Protein AF-A0A9D2QF07-F1 (afdb_monomer)

Foldseek 3Di:
DPPPPVCVLVVLLVCLVVQCVPAPDCPGPSPVVSVVSNVVSVVVVVVVVV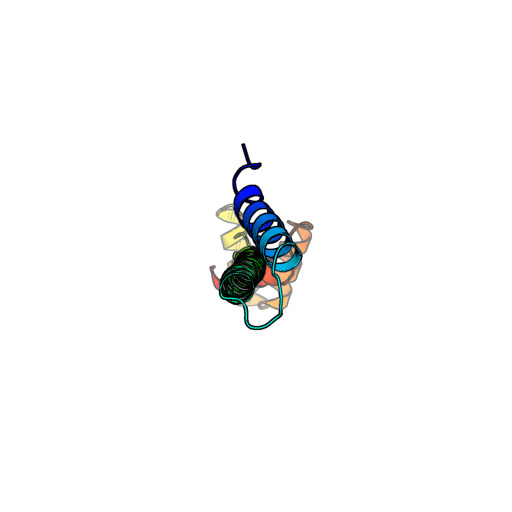VVVDDLPAPPDDPVLVVVLVVCCVPVRLVRSLVVVCVVPVVHDSVNSSVNSVVD

Radius of gyration: 23.94 Å; Cα contacts (8 Å, |Δi|>4): 80; chains: 1; bounding box: 48×24×63 Å

Mean predicted aligned error: 14.62 Å

Secondary structure (DSSP, 8-state):
--SHHHHHHHHHHHHHHHHHHT-SSTTSHHHHHHHHHHHHHHHHHHHHHHHTT---PPP---HHHHHHHHHHHHHT-HHHHHHHHHHH-TT--HHHHHHHHHT-

Organism: NCBI:txid2838528

Structure (mmCIF, N/CA/C/O backbone):
data_AF-A0A9D2QF07-F1
#
_entry.id   AF-A0A9D2QF07-F1
#
loop_
_atom_site.group_PDB
_atom_site.id
_atom_site.type_symbol
_atom_site.label_atom_id
_atom_site.label_alt_id
_atom_site.label_comp_id
_atom_site.label_asym_id
_atom_site.labe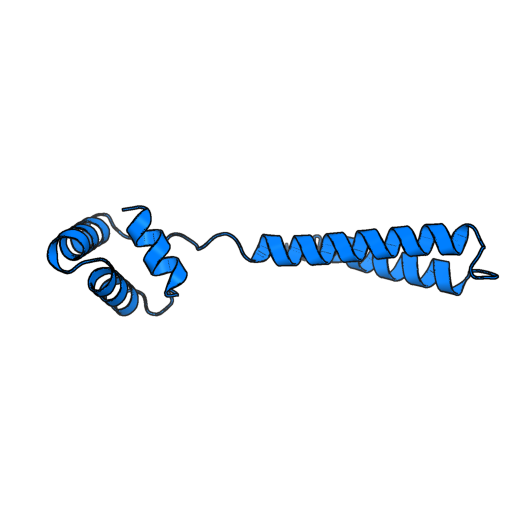l_entity_id
_atom_site.label_seq_id
_atom_site.pdbx_PDB_ins_code
_atom_site.Cartn_x
_atom_site.Cartn_y
_atom_site.Cartn_z
_atom_site.occupancy
_atom_site.B_iso_or_equiv
_atom_site.auth_seq_id
_atom_site.auth_comp_id
_atom_site.auth_asym_id
_atom_site.auth_atom_id
_atom_site.pdbx_PDB_model_num
ATOM 1 N N . MET A 1 1 ? -6.484 15.171 -9.804 1.00 40.34 1 MET A N 1
ATOM 2 C CA . MET A 1 1 ? -5.296 15.494 -10.635 1.00 40.34 1 MET A CA 1
ATOM 3 C C . MET A 1 1 ? -4.152 14.507 -10.349 1.00 40.34 1 MET A C 1
ATOM 5 O O . MET A 1 1 ? -3.132 14.884 -9.793 1.00 40.34 1 MET A O 1
ATOM 9 N N . THR A 1 2 ? -4.307 13.226 -10.701 1.00 42.22 2 THR A N 1
ATOM 10 C CA . THR A 1 2 ? -3.425 12.119 -10.248 1.00 42.22 2 THR A CA 1
ATOM 11 C C . THR A 1 2 ? -2.718 11.369 -11.386 1.00 42.22 2 THR A C 1
ATOM 13 O O . THR A 1 2 ? -2.138 10.313 -11.165 1.00 42.22 2 THR A O 1
ATOM 16 N N . ALA A 1 3 ? -2.704 11.916 -12.606 1.00 46.59 3 ALA A N 1
ATOM 17 C CA . ALA A 1 3 ? -2.072 11.267 -13.762 1.00 46.59 3 ALA A CA 1
ATOM 18 C C . ALA A 1 3 ? -0.546 11.497 -13.866 1.00 46.59 3 ALA A C 1
ATOM 20 O O . ALA A 1 3 ? 0.127 10.838 -14.651 1.00 46.59 3 ALA A O 1
ATOM 21 N N . LYS A 1 4 ? 0.028 12.419 -13.080 1.00 47.56 4 LYS A N 1
ATOM 22 C CA . LYS A 1 4 ? 1.434 12.844 -13.237 1.00 47.56 4 LYS A CA 1
ATOM 23 C C . LYS A 1 4 ? 2.467 11.953 -12.531 1.00 47.56 4 LYS A C 1
ATOM 25 O O . LYS A 1 4 ? 3.615 11.936 -12.954 1.00 47.56 4 LYS A O 1
ATOM 30 N N . LEU A 1 5 ? 2.075 11.184 -11.510 1.00 50.28 5 LEU A N 1
ATOM 31 C CA . LEU A 1 5 ? 3.013 10.373 -10.710 1.00 50.28 5 LEU A CA 1
ATOM 32 C C . LEU A 1 5 ? 3.335 8.994 -11.310 1.00 50.28 5 LEU A C 1
ATOM 34 O O . LEU A 1 5 ? 4.392 8.448 -11.016 1.00 50.28 5 LEU A O 1
ATOM 38 N N . PHE A 1 6 ? 2.483 8.454 -12.187 1.00 51.06 6 PHE A N 1
ATOM 39 C CA . PHE A 1 6 ? 2.756 7.187 -12.887 1.00 51.06 6 PHE A CA 1
ATOM 40 C C . PHE A 1 6 ? 3.433 7.367 -14.253 1.00 51.06 6 PHE A C 1
ATOM 42 O O . PHE A 1 6 ? 3.998 6.413 -14.778 1.00 51.06 6 PHE A O 1
ATOM 49 N N . GLY A 1 7 ? 3.418 8.576 -14.825 1.00 56.50 7 GLY A N 1
ATOM 50 C CA . GLY A 1 7 ? 3.980 8.826 -16.157 1.00 56.50 7 GLY A CA 1
ATOM 51 C C . GLY A 1 7 ? 5.508 8.764 -16.206 1.00 56.50 7 GLY A C 1
ATOM 52 O O . GLY A 1 7 ? 6.067 8.247 -17.165 1.00 56.50 7 GLY A O 1
ATOM 53 N N . ALA A 1 8 ? 6.189 9.240 -15.160 1.00 62.56 8 ALA A N 1
ATOM 54 C CA . ALA A 1 8 ? 7.651 9.300 -15.117 1.00 62.56 8 ALA A CA 1
ATOM 55 C C . ALA A 1 8 ? 8.350 7.919 -15.158 1.00 62.56 8 ALA A C 1
ATOM 57 O O . ALA A 1 8 ? 9.228 7.743 -16.004 1.00 62.56 8 ALA A O 1
ATOM 58 N N . PRO A 1 9 ? 7.977 6.918 -14.330 1.00 62.47 9 PRO A N 1
ATOM 59 C CA . PRO A 1 9 ? 8.620 5.602 -14.381 1.00 62.47 9 PRO A CA 1
ATOM 60 C C . PRO A 1 9 ? 8.270 4.821 -15.655 1.00 62.47 9 PRO A C 1
ATOM 62 O O . PRO A 1 9 ? 9.122 4.119 -16.192 1.00 62.47 9 PRO A O 1
ATOM 65 N N . VAL A 1 10 ? 7.050 4.978 -16.182 1.00 65.69 10 VAL A N 1
ATOM 66 C CA . VAL A 1 10 ? 6.633 4.336 -17.441 1.00 65.69 10 VAL A CA 1
ATOM 67 C C . VAL A 1 10 ? 7.382 4.936 -18.632 1.00 65.69 10 VAL A C 1
ATOM 69 O O . VAL A 1 10 ? 7.866 4.194 -19.482 1.00 65.69 10 VAL A O 1
ATOM 72 N N . ALA A 1 11 ? 7.549 6.261 -18.674 1.00 65.56 11 ALA A N 1
ATOM 73 C CA . ALA A 1 11 ? 8.337 6.924 -19.709 1.00 65.56 11 ALA A CA 1
ATOM 74 C C . ALA A 1 11 ? 9.812 6.488 -19.673 1.00 65.56 11 ALA A C 1
ATOM 76 O O . ALA A 1 11 ? 10.376 6.174 -20.718 1.00 65.56 11 ALA A O 1
ATOM 77 N N . LEU A 1 12 ? 10.417 6.396 -18.481 1.00 64.50 12 LEU A N 1
ATOM 78 C CA . LEU A 1 12 ? 11.786 5.890 -18.306 1.00 64.50 12 LEU A CA 1
ATOM 79 C C . LEU A 1 12 ? 11.940 4.442 -18.787 1.00 64.50 12 LEU A C 1
ATOM 81 O O . LEU A 1 12 ? 12.932 4.118 -19.436 1.00 64.50 12 LEU A O 1
ATOM 85 N N . LEU A 1 13 ? 10.948 3.588 -18.527 1.00 69.31 13 LEU A N 1
ATOM 86 C CA . LEU A 1 13 ? 10.950 2.195 -18.975 1.00 69.31 13 LEU A CA 1
ATOM 87 C C . LEU A 1 13 ? 10.879 2.096 -20.507 1.00 69.31 13 LEU A C 1
ATOM 89 O O . LEU A 1 13 ? 11.679 1.387 -21.113 1.00 69.31 13 LEU A O 1
ATOM 93 N N . VAL A 1 14 ? 9.986 2.860 -21.145 1.00 73.12 14 VAL A N 1
ATOM 94 C CA . VAL A 1 14 ? 9.854 2.898 -22.613 1.00 73.12 14 VAL A CA 1
ATOM 95 C C . VAL A 1 14 ? 11.134 3.422 -23.274 1.00 73.12 14 VAL A C 1
ATOM 97 O O . VAL A 1 14 ? 11.611 2.833 -24.243 1.00 73.12 14 VAL A O 1
ATOM 100 N N . ILE A 1 15 ? 11.732 4.485 -22.726 1.00 70.81 15 ILE A N 1
ATOM 101 C CA . ILE A 1 15 ? 12.992 5.057 -23.225 1.00 70.81 15 ILE A CA 1
ATOM 102 C C . ILE A 1 15 ? 14.156 4.066 -23.048 1.00 70.81 15 ILE A C 1
ATOM 104 O O . ILE A 1 15 ? 14.952 3.892 -23.971 1.00 70.81 15 ILE A O 1
ATOM 108 N N . GLY A 1 16 ? 14.237 3.375 -21.905 1.00 62.47 16 GLY A N 1
ATOM 109 C CA . GL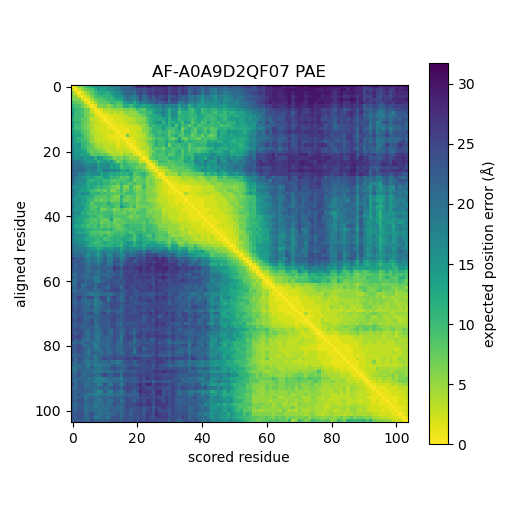Y A 1 16 ? 15.245 2.342 -21.646 1.00 62.47 16 GLY A CA 1
ATOM 110 C C . GLY A 1 16 ? 15.150 1.165 -22.621 1.00 62.47 16 GLY A C 1
ATOM 111 O O . GLY A 1 16 ? 16.162 0.749 -23.185 1.00 62.47 16 GLY A O 1
ATOM 112 N N . CYS A 1 17 ? 13.934 0.681 -22.898 1.00 68.94 17 CYS A N 1
ATOM 113 C CA . CYS A 1 17 ? 13.694 -0.366 -23.895 1.00 68.94 17 CYS A CA 1
ATOM 114 C C . CYS A 1 17 ? 14.075 0.073 -25.318 1.00 68.94 17 CYS A C 1
ATOM 116 O O . CYS A 1 17 ? 14.713 -0.693 -26.040 1.00 68.94 17 CYS A O 1
ATOM 118 N N . LEU A 1 18 ? 13.737 1.305 -25.715 1.00 67.88 18 LEU A N 1
ATOM 119 C CA . LEU A 1 18 ? 14.089 1.849 -27.033 1.00 67.88 18 LEU A CA 1
ATOM 120 C C . LEU A 1 18 ? 15.607 1.985 -27.225 1.00 67.88 18 LEU A C 1
ATOM 122 O O . LEU A 1 18 ? 16.121 1.667 -28.296 1.00 67.88 18 LEU A O 1
ATOM 126 N N . LEU A 1 19 ? 16.334 2.406 -26.185 1.00 62.34 19 LEU A N 1
ATOM 127 C CA . LEU A 1 19 ? 17.797 2.516 -26.217 1.00 62.34 19 LEU A CA 1
ATOM 128 C C . LEU A 1 19 ? 18.494 1.157 -26.347 1.00 62.34 19 LEU A C 1
ATOM 130 O O . LEU A 1 19 ? 19.495 1.059 -27.055 1.00 62.34 19 LEU A O 1
ATOM 134 N N . ILE A 1 20 ? 17.960 0.114 -25.703 1.00 61.28 20 ILE A N 1
ATOM 135 C CA . ILE A 1 20 ? 18.474 -1.259 -25.828 1.00 61.28 20 ILE A CA 1
ATOM 136 C C . ILE A 1 20 ? 18.182 -1.819 -27.227 1.00 61.28 20 ILE A C 1
ATOM 138 O O . ILE A 1 20 ? 19.053 -2.441 -27.833 1.00 61.28 20 ILE A O 1
ATOM 142 N N . ALA A 1 21 ? 16.990 -1.559 -27.774 1.00 68.00 21 ALA A N 1
ATOM 143 C CA . ALA A 1 21 ? 16.597 -2.034 -29.101 1.00 68.00 21 ALA A CA 1
ATOM 144 C C . ALA A 1 21 ? 17.414 -1.399 -30.243 1.00 68.00 21 ALA A C 1
ATOM 146 O O . ALA A 1 21 ? 17.653 -2.051 -31.253 1.00 68.00 21 ALA A O 1
ATOM 147 N N . MET A 1 22 ? 17.871 -0.150 -30.080 1.00 68.19 22 MET A N 1
ATOM 148 C CA . MET A 1 22 ? 18.766 0.534 -31.030 1.00 68.19 22 MET A CA 1
ATOM 149 C C . MET A 1 22 ? 20.263 0.300 -30.762 1.00 68.19 22 MET A C 1
ATOM 151 O O . MET A 1 22 ? 21.110 1.033 -31.282 1.00 68.19 22 MET A O 1
ATOM 155 N N . SER A 1 23 ? 20.612 -0.655 -29.901 1.00 62.31 23 SER A N 1
ATOM 156 C CA . SER A 1 23 ? 22.006 -0.920 -29.562 1.00 62.31 23 SER A CA 1
ATOM 157 C C . SER A 1 23 ? 22.623 -1.893 -30.576 1.00 62.31 23 SER A C 1
ATOM 159 O O . SER A 1 23 ? 22.085 -2.974 -30.802 1.00 62.31 23 SER A O 1
ATOM 161 N N . ASP A 1 24 ? 23.768 -1.530 -31.164 1.00 61.44 24 ASP A N 1
ATOM 162 C CA . ASP A 1 24 ? 24.492 -2.364 -32.146 1.00 61.44 24 ASP A CA 1
ATOM 163 C C . ASP A 1 24 ? 25.149 -3.616 -31.519 1.00 61.44 24 ASP A C 1
ATOM 165 O O . ASP A 1 24 ? 25.801 -4.405 -32.200 1.00 61.44 24 ASP A O 1
ATOM 169 N N . GLY A 1 25 ? 24.994 -3.811 -30.204 1.00 63.56 25 GLY A N 1
ATOM 170 C CA . GLY A 1 25 ? 25.494 -4.969 -29.473 1.00 63.56 25 GLY A CA 1
ATOM 171 C C . GLY A 1 25 ? 25.455 -4.782 -27.949 1.00 63.56 25 GLY A C 1
ATOM 172 O O . GLY A 1 25 ? 25.403 -3.647 -27.457 1.00 63.56 25 GLY A O 1
ATOM 173 N N . PRO A 1 26 ? 25.529 -5.883 -27.177 1.00 60.84 26 PRO A N 1
ATOM 174 C CA . PRO A 1 26 ? 25.377 -5.880 -25.718 1.00 60.84 26 PRO A CA 1
ATOM 175 C C . PRO A 1 26 ? 26.485 -5.128 -24.960 1.00 60.84 26 PRO A C 1
ATOM 177 O O . PRO A 1 26 ? 26.283 -4.750 -23.810 1.00 60.84 26 PRO A O 1
ATOM 180 N N . SER A 1 27 ? 27.635 -4.871 -25.591 1.00 63.31 27 SER A N 1
ATOM 181 C CA . SER A 1 27 ? 28.746 -4.084 -25.030 1.00 63.31 27 SER A CA 1
ATOM 182 C C . SER A 1 27 ? 28.739 -2.609 -25.447 1.00 63.31 27 SER A C 1
ATOM 184 O O . SER A 1 27 ? 29.644 -1.857 -25.084 1.00 63.31 27 SER A O 1
ATOM 186 N N . SER A 1 28 ? 27.739 -2.169 -26.216 1.00 70.25 28 SER A N 1
ATOM 187 C CA . SER A 1 28 ? 27.643 -0.773 -26.634 1.00 70.25 28 SER A CA 1
ATOM 188 C C . SER A 1 28 ? 27.255 0.124 -25.453 1.00 70.25 28 SER A C 1
ATOM 190 O O . SER A 1 28 ? 26.420 -0.230 -24.618 1.00 70.25 28 SER A O 1
ATOM 192 N N . TRP A 1 29 ? 27.829 1.329 -25.391 1.00 67.62 29 TRP A N 1
ATOM 193 C CA . TRP A 1 29 ? 27.569 2.274 -24.294 1.00 67.62 29 TRP A CA 1
ATOM 194 C C . TRP A 1 29 ? 26.069 2.605 -24.143 1.00 67.62 29 TRP A C 1
ATOM 196 O O . TRP A 1 29 ? 25.577 2.821 -23.038 1.00 67.62 29 TRP A O 1
ATOM 206 N N . ARG A 1 30 ? 25.321 2.554 -25.256 1.00 72.12 30 ARG A N 1
ATOM 207 C CA . ARG A 1 30 ? 23.863 2.727 -25.316 1.00 72.12 30 ARG A CA 1
ATOM 208 C C . ARG A 1 30 ? 23.105 1.647 -24.545 1.00 72.12 30 ARG A C 1
ATOM 210 O O . ARG A 1 30 ? 22.167 1.979 -23.823 1.00 72.12 30 ARG A O 1
ATOM 217 N N . ALA A 1 31 ? 23.520 0.384 -24.661 1.00 67.44 31 ALA A N 1
ATOM 218 C CA . ALA A 1 31 ? 22.906 -0.727 -23.938 1.00 67.44 31 ALA A CA 1
ATOM 219 C C . ALA A 1 31 ? 23.118 -0.593 -22.422 1.00 67.44 31 ALA A C 1
ATOM 221 O O . ALA A 1 31 ? 22.186 -0.804 -21.648 1.00 67.44 31 ALA A O 1
ATOM 222 N N . VAL A 1 32 ? 24.312 -0.157 -22.002 1.00 73.88 32 VAL A N 1
ATOM 223 C CA . VAL A 1 32 ? 24.633 0.083 -20.584 1.00 73.88 32 VAL A CA 1
ATOM 224 C C . VAL A 1 32 ? 23.755 1.196 -20.008 1.00 73.88 32 VAL A C 1
ATOM 226 O O . VAL A 1 32 ? 23.131 1.010 -18.965 1.00 73.88 32 VAL A O 1
ATOM 229 N N . VAL A 1 33 ? 23.640 2.331 -20.707 1.00 75.62 33 VAL A N 1
ATOM 230 C CA . VAL A 1 33 ? 22.780 3.448 -20.277 1.00 75.62 33 VAL A CA 1
ATOM 231 C C . VAL A 1 33 ? 21.307 3.029 -20.230 1.00 75.62 33 VAL A C 1
ATOM 233 O O . VAL A 1 33 ? 20.614 3.337 -19.259 1.00 75.62 33 VAL A O 1
ATOM 236 N N . GLY A 1 34 ? 20.832 2.280 -21.231 1.00 73.69 34 GLY A N 1
ATOM 237 C CA . GLY A 1 34 ? 19.469 1.745 -21.259 1.00 73.69 34 GLY A CA 1
ATOM 238 C C . GLY A 1 34 ? 19.175 0.809 -20.084 1.00 73.69 34 GLY A C 1
ATOM 239 O O . GLY A 1 34 ? 18.133 0.940 -19.440 1.00 73.69 34 GLY A O 1
ATOM 240 N N . PHE A 1 35 ? 20.116 -0.077 -19.744 1.00 75.31 35 PHE A N 1
ATOM 241 C CA . PHE A 1 35 ? 19.980 -1.004 -18.621 1.00 75.31 35 PHE A CA 1
ATOM 242 C C . PHE A 1 35 ? 19.939 -0.285 -17.267 1.00 75.31 35 PHE A C 1
ATOM 244 O O . PHE A 1 35 ? 19.091 -0.596 -16.433 1.00 75.31 35 PHE A O 1
ATOM 251 N N . VAL A 1 36 ? 20.793 0.724 -17.057 1.00 79.25 36 VAL A N 1
ATOM 252 C CA . VAL A 1 36 ? 20.772 1.552 -15.835 1.00 79.25 36 VAL A CA 1
ATOM 253 C C . VAL A 1 36 ? 19.432 2.281 -15.692 1.00 79.25 36 VAL A C 1
ATOM 255 O O . VAL A 1 36 ? 18.859 2.321 -14.603 1.00 79.25 36 VAL A O 1
ATOM 258 N N . CYS A 1 37 ? 18.892 2.803 -16.795 1.00 75.25 37 CYS A N 1
ATOM 259 C CA . CYS A 1 37 ? 17.581 3.453 -16.818 1.00 75.25 37 CYS A CA 1
ATOM 260 C C . CYS A 1 37 ? 16.454 2.488 -16.409 1.00 75.25 37 CYS A C 1
ATOM 262 O O . CYS A 1 37 ? 15.606 2.823 -15.581 1.00 75.25 37 CYS A O 1
ATOM 264 N N . LEU A 1 38 ? 16.487 1.261 -16.938 1.00 75.62 38 LEU A N 1
ATOM 265 C CA . LEU A 1 38 ? 15.543 0.191 -16.607 1.00 75.62 38 LEU A CA 1
ATOM 266 C C . LEU A 1 38 ? 15.639 -0.238 -15.139 1.00 75.62 38 LEU A C 1
ATOM 268 O O . LEU A 1 38 ? 14.614 -0.385 -14.473 1.00 75.62 38 LEU A O 1
ATOM 272 N N . ALA A 1 39 ? 16.858 -0.387 -14.616 1.00 79.31 39 ALA A N 1
ATOM 273 C CA . ALA A 1 39 ? 17.091 -0.734 -13.219 1.00 79.31 39 ALA A CA 1
ATOM 274 C C . ALA A 1 39 ? 16.527 0.336 -12.271 1.00 79.31 39 ALA A C 1
ATOM 276 O O . ALA A 1 39 ? 15.838 -0.001 -11.310 1.00 79.31 39 ALA A O 1
ATOM 277 N N . LEU A 1 40 ? 16.743 1.623 -12.570 1.00 77.56 40 LEU A N 1
ATOM 278 C CA . LEU A 1 40 ? 16.189 2.731 -11.785 1.00 77.56 40 LEU A CA 1
ATOM 279 C C . LEU A 1 40 ? 14.658 2.797 -11.865 1.00 77.56 40 LEU A C 1
ATOM 281 O O . LEU A 1 40 ? 14.007 3.044 -10.850 1.00 77.56 40 LEU A O 1
ATOM 285 N N . ALA A 1 41 ? 14.073 2.536 -13.038 1.00 75.88 41 ALA A N 1
ATOM 286 C CA . ALA A 1 41 ? 12.621 2.485 -13.204 1.00 75.88 41 ALA A CA 1
ATOM 287 C C . ALA A 1 41 ? 11.992 1.348 -12.379 1.00 75.88 41 ALA A C 1
ATOM 289 O O . ALA A 1 41 ? 10.986 1.561 -11.698 1.00 75.88 41 ALA A O 1
ATOM 290 N N . LEU A 1 42 ? 12.612 0.163 -12.383 1.00 77.06 42 LEU A N 1
ATOM 291 C CA . LEU A 1 42 ? 12.184 -0.974 -11.567 1.00 77.06 42 LEU A CA 1
ATOM 292 C C . LEU A 1 42 ? 12.337 -0.690 -10.071 1.00 77.06 42 LEU A C 1
ATOM 294 O O . LEU A 1 42 ? 11.404 -0.943 -9.310 1.00 77.06 42 LEU A O 1
ATOM 298 N N . LEU A 1 43 ? 13.463 -0.109 -9.648 1.00 78.62 43 LEU A N 1
ATOM 299 C CA . LEU A 1 43 ? 13.681 0.273 -8.252 1.00 78.62 43 LEU A CA 1
ATOM 300 C C . LEU A 1 43 ? 12.619 1.280 -7.785 1.00 78.62 43 LEU A C 1
ATOM 302 O O . LEU A 1 43 ? 12.031 1.119 -6.718 1.00 78.62 43 LEU A O 1
ATOM 306 N N . GLY A 1 44 ? 12.322 2.284 -8.616 1.00 73.62 44 GLY A N 1
ATOM 307 C CA . GLY A 1 44 ? 11.274 3.269 -8.358 1.00 73.62 44 GLY A CA 1
ATOM 308 C C . GLY A 1 44 ? 9.883 2.643 -8.266 1.00 73.62 44 GLY A C 1
ATOM 309 O O . GLY A 1 44 ? 9.113 3.003 -7.378 1.00 73.62 44 GLY A O 1
ATOM 310 N N . ALA A 1 45 ? 9.568 1.669 -9.126 1.00 71.56 45 ALA A N 1
ATOM 311 C CA . ALA A 1 45 ? 8.307 0.936 -9.063 1.00 71.56 45 ALA A CA 1
ATOM 312 C C . ALA A 1 45 ? 8.191 0.120 -7.766 1.00 71.56 45 ALA A C 1
ATOM 314 O O . ALA A 1 45 ? 7.180 0.221 -7.073 1.00 71.56 45 ALA A O 1
ATOM 315 N N . VAL A 1 46 ? 9.234 -0.626 -7.390 1.00 74.44 46 VAL A N 1
ATOM 316 C CA . VAL A 1 46 ? 9.261 -1.408 -6.143 1.00 74.44 46 VAL A CA 1
ATOM 317 C C . VAL A 1 46 ? 9.101 -0.499 -4.924 1.00 74.44 46 VAL A C 1
ATOM 319 O O . VAL A 1 46 ? 8.269 -0.778 -4.062 1.00 74.44 46 VAL A O 1
ATOM 322 N N . LEU A 1 47 ? 9.825 0.622 -4.870 1.00 72.38 47 LEU A N 1
ATOM 323 C CA . LEU A 1 47 ? 9.713 1.593 -3.779 1.00 72.38 47 LEU A CA 1
ATOM 324 C C . LEU A 1 47 ? 8.339 2.274 -3.738 1.00 72.38 47 LEU A C 1
ATOM 326 O O . LEU A 1 47 ? 7.806 2.498 -2.656 1.00 72.38 47 LEU A O 1
ATOM 330 N N . ALA A 1 48 ? 7.729 2.572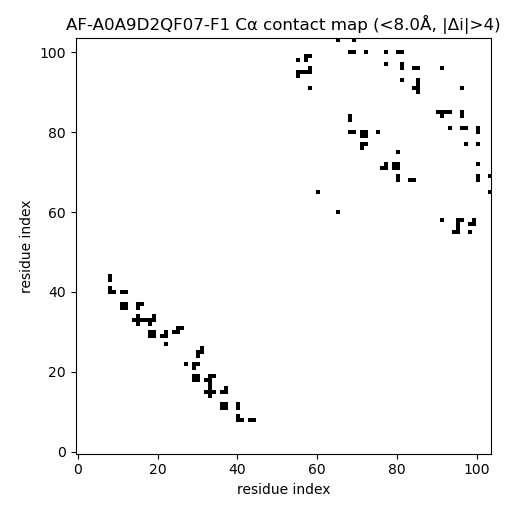 -4.888 1.00 65.50 48 ALA A N 1
ATOM 331 C CA . ALA A 1 48 ? 6.380 3.133 -4.948 1.00 65.50 48 ALA A CA 1
ATOM 332 C C . ALA A 1 48 ? 5.315 2.137 -4.459 1.00 65.50 48 ALA A C 1
ATOM 334 O O . ALA A 1 48 ? 4.373 2.529 -3.768 1.00 65.50 48 ALA A O 1
ATOM 335 N N . PHE A 1 49 ? 5.472 0.849 -4.777 1.00 63.16 49 PHE A N 1
ATOM 336 C CA . PHE A 1 49 ? 4.609 -0.213 -4.257 1.00 63.16 49 PHE A CA 1
ATOM 337 C C . PHE A 1 49 ? 4.824 -0.461 -2.761 1.00 63.16 49 PHE A C 1
ATOM 339 O O . PHE A 1 49 ? 3.846 -0.654 -2.041 1.00 63.16 49 PHE A O 1
ATOM 346 N N . ALA A 1 50 ? 6.068 -0.403 -2.279 1.00 62.06 50 ALA A N 1
ATOM 347 C CA . ALA A 1 50 ? 6.378 -0.509 -0.856 1.00 62.06 50 ALA A CA 1
ATOM 348 C C . ALA A 1 50 ? 5.805 0.681 -0.071 1.00 62.06 50 ALA A C 1
ATOM 350 O O . ALA A 1 50 ? 5.116 0.489 0.923 1.00 62.06 50 ALA A O 1
ATOM 351 N N . LYS A 1 51 ? 5.980 1.911 -0.569 1.00 59.09 51 LYS A N 1
ATOM 352 C CA . LYS A 1 51 ? 5.479 3.127 0.085 1.00 59.09 51 LYS A CA 1
ATO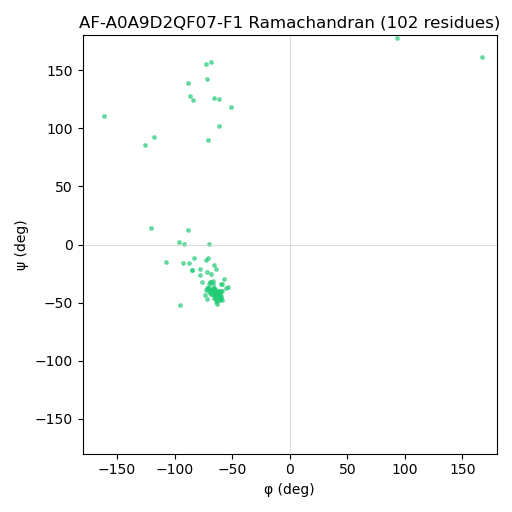M 353 C C . LYS A 1 51 ? 3.951 3.235 0.085 1.00 59.09 51 LYS A C 1
ATOM 355 O O . LYS A 1 51 ? 3.392 3.862 0.972 1.00 59.09 51 LYS A O 1
ATOM 360 N N . ARG A 1 52 ? 3.249 2.605 -0.865 1.00 54.97 52 ARG A N 1
ATOM 361 C CA . ARG A 1 52 ? 1.776 2.520 -0.841 1.00 54.97 52 ARG A CA 1
ATOM 362 C C . ARG A 1 52 ? 1.218 1.598 0.247 1.00 54.97 52 ARG A C 1
ATOM 364 O O . ARG A 1 52 ? 0.005 1.603 0.435 1.00 54.97 52 ARG A O 1
ATOM 371 N N . ARG A 1 53 ? 2.047 0.788 0.916 1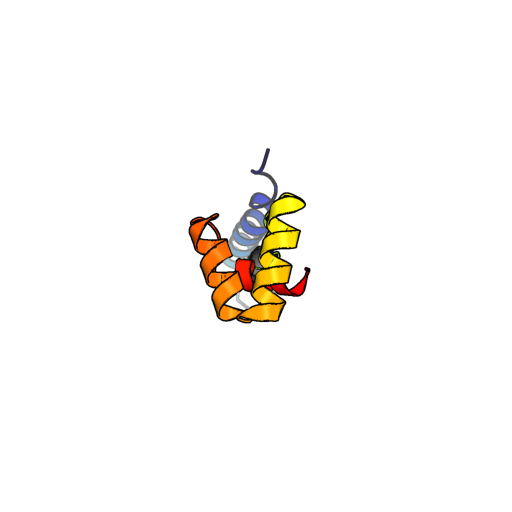.00 55.00 53 ARG A N 1
ATOM 372 C CA . ARG A 1 53 ? 1.584 -0.133 1.966 1.00 55.00 53 ARG A CA 1
ATOM 373 C C . ARG A 1 53 ? 1.521 0.474 3.362 1.00 55.00 53 ARG A C 1
ATOM 375 O O . ARG A 1 53 ? 0.835 -0.104 4.196 1.00 55.00 53 ARG A O 1
ATOM 382 N N . ASP A 1 54 ? 2.159 1.611 3.600 1.00 54.97 54 ASP A N 1
ATOM 383 C CA . ASP A 1 54 ? 2.267 2.174 4.942 1.00 54.97 54 ASP A CA 1
ATOM 384 C C . ASP A 1 54 ? 1.592 3.534 5.016 1.00 54.97 54 ASP A C 1
ATOM 386 O O . ASP A 1 54 ? 2.175 4.561 4.694 1.00 54.97 54 ASP A O 1
ATOM 390 N N . GLU A 1 55 ? 0.322 3.494 5.400 1.00 49.66 55 GLU A N 1
ATOM 391 C CA . GLU A 1 55 ? -0.129 4.100 6.652 1.00 49.66 55 GLU A CA 1
ATOM 392 C C . GLU A 1 55 ? -1.485 3.448 6.973 1.00 49.66 55 GLU A C 1
ATOM 394 O O . GLU A 1 55 ? -2.449 3.646 6.221 1.00 49.66 55 GLU A O 1
ATOM 399 N N . PRO A 1 56 ? -1.598 2.601 8.017 1.00 54.81 56 PRO A N 1
ATOM 400 C CA . PRO A 1 56 ? -2.905 2.172 8.485 1.00 54.81 56 PRO A CA 1
ATOM 401 C C . PRO A 1 56 ? -3.641 3.434 8.926 1.00 54.81 56 PRO A C 1
ATOM 403 O O . PRO A 1 56 ? -3.341 3.998 9.973 1.00 54.81 56 PRO A O 1
ATOM 406 N N . ALA A 1 57 ? -4.556 3.910 8.079 1.00 58.53 57 ALA A N 1
ATOM 407 C CA . ALA A 1 57 ? -5.341 5.097 8.374 1.00 58.53 57 ALA A CA 1
ATOM 408 C C . ALA A 1 57 ? -5.961 4.934 9.766 1.00 58.53 57 ALA A C 1
ATOM 410 O O . ALA A 1 57 ? -6.694 3.969 10.003 1.00 58.53 57 ALA A O 1
ATOM 411 N N . VAL A 1 58 ? -5.602 5.838 10.679 1.00 61.97 58 VAL A N 1
ATOM 412 C CA . VAL A 1 58 ? -6.187 5.893 12.017 1.00 61.97 58 VAL A CA 1
ATOM 413 C C . VAL A 1 58 ? -7.673 6.156 11.829 1.00 61.97 58 VAL A C 1
ATOM 415 O O . VAL A 1 58 ? -8.061 7.092 11.125 1.00 61.97 58 VAL A O 1
ATOM 418 N N . VAL A 1 59 ? -8.504 5.289 12.402 1.00 70.44 59 VAL A N 1
ATOM 419 C CA . VAL A 1 59 ? -9.957 5.440 12.321 1.00 70.44 59 VAL A CA 1
ATOM 420 C C . VAL A 1 59 ? -10.322 6.712 13.080 1.00 70.44 59 VAL A C 1
ATOM 422 O O . VAL A 1 59 ? -9.924 6.883 14.234 1.00 70.44 59 VAL A O 1
ATOM 425 N N . ASN A 1 60 ? -11.038 7.630 12.427 1.00 67.19 60 ASN A N 1
ATOM 426 C CA . ASN A 1 60 ? -11.530 8.841 13.081 1.00 67.19 60 ASN A CA 1
A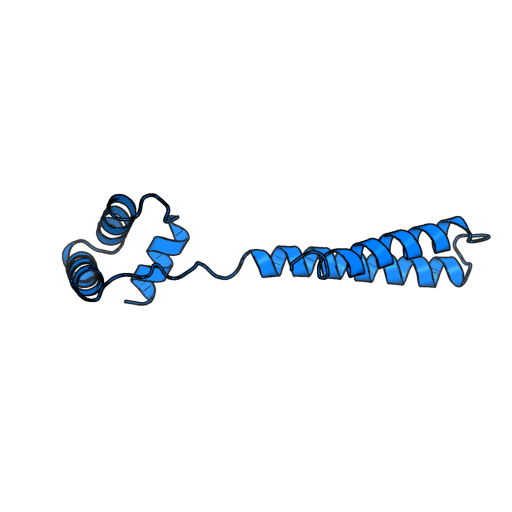TOM 427 C C . ASN A 1 60 ? -12.648 8.456 14.053 1.00 67.19 60 ASN A C 1
ATOM 429 O O . ASN A 1 60 ? -13.811 8.405 13.670 1.00 67.19 60 ASN A O 1
ATOM 433 N N . LEU A 1 61 ? -12.261 8.163 15.292 1.00 74.50 61 LEU A N 1
ATOM 434 C CA . LEU A 1 61 ? -13.159 7.887 16.407 1.00 74.50 61 LEU A CA 1
ATOM 435 C C . LEU A 1 61 ? -13.525 9.191 17.114 1.00 74.50 61 LEU A C 1
ATOM 437 O O . LEU A 1 61 ? -12.659 10.042 17.347 1.00 74.50 61 LEU A O 1
ATOM 441 N N . THR A 1 62 ? -14.789 9.320 17.498 1.00 80.06 62 THR A N 1
ATOM 442 C CA . THR A 1 62 ? -15.253 10.372 18.407 1.00 80.06 62 THR A CA 1
ATOM 443 C C . THR A 1 62 ? -14.692 10.161 19.816 1.00 80.06 62 THR A C 1
ATOM 445 O O . THR A 1 62 ? -14.344 9.043 20.199 1.00 80.06 62 THR A O 1
ATOM 448 N N . ASP A 1 63 ? -14.618 11.221 20.626 1.00 80.50 63 ASP A N 1
ATOM 449 C CA . ASP A 1 63 ? -14.069 11.127 21.990 1.00 80.50 63 ASP A CA 1
ATOM 450 C C . ASP A 1 63 ? -14.843 10.124 22.868 1.00 80.50 63 ASP A C 1
ATOM 452 O O . ASP A 1 63 ? -14.241 9.395 23.653 1.00 80.50 63 ASP A O 1
ATOM 456 N N . SER A 1 64 ? -16.160 9.998 22.664 1.00 80.19 64 SER A N 1
ATOM 457 C CA . SER A 1 64 ? -16.989 9.000 23.355 1.00 80.19 64 SER A CA 1
ATOM 458 C C . SER A 1 64 ? -16.644 7.558 22.961 1.00 80.19 64 SER A C 1
ATOM 460 O O . SER A 1 64 ? -16.678 6.667 23.809 1.00 80.19 64 SER A O 1
ATOM 462 N N . GLU A 1 65 ? -16.328 7.304 21.689 1.00 80.25 65 GLU A N 1
ATOM 463 C CA . GLU A 1 65 ? -15.949 5.967 21.209 1.00 80.25 65 GLU A CA 1
ATOM 464 C C . GLU A 1 65 ? -14.555 5.582 21.704 1.00 80.25 65 GLU A C 1
ATOM 466 O O . GLU A 1 65 ? -14.331 4.435 22.089 1.00 80.25 65 GLU A O 1
ATOM 471 N N . LYS A 1 66 ? -13.629 6.547 21.766 1.00 82.44 66 LYS A N 1
ATOM 472 C CA . LYS A 1 66 ? -12.300 6.341 22.356 1.00 82.44 66 LYS A CA 1
ATOM 473 C C . LYS A 1 66 ? -12.389 5.961 23.830 1.00 82.44 66 LYS A C 1
ATOM 475 O O . LYS A 1 66 ? -11.735 5.009 24.245 1.00 82.44 66 LYS A O 1
ATOM 480 N N . GLU A 1 67 ? -13.213 6.669 24.604 1.00 82.75 67 GLU A N 1
ATOM 481 C CA . GLU A 1 67 ? -13.438 6.378 26.024 1.00 82.75 67 GLU A CA 1
ATOM 482 C C . GLU A 1 67 ? -13.996 4.955 26.209 1.00 82.75 67 GLU A C 1
ATOM 484 O O . GLU A 1 67 ? -13.480 4.182 27.018 1.00 82.75 67 GLU A O 1
ATOM 489 N N . SER A 1 68 ? -14.992 4.573 25.396 1.00 84.19 68 SER A N 1
ATOM 490 C CA . SER A 1 68 ? -15.579 3.228 25.419 1.00 84.19 68 SER A CA 1
ATOM 491 C C . SER A 1 68 ? -14.555 2.149 25.068 1.00 84.19 68 SER A C 1
ATOM 493 O O . SER A 1 68 ? -14.450 1.155 25.780 1.00 84.19 68 SER A O 1
ATOM 495 N N . LEU A 1 69 ? -13.779 2.338 23.996 1.00 84.81 69 LEU A N 1
ATOM 496 C CA . LEU A 1 69 ? -12.769 1.372 23.556 1.00 84.81 69 LEU A CA 1
ATOM 497 C C . LEU A 1 69 ? -11.628 1.238 24.560 1.00 84.81 69 LEU A C 1
ATOM 499 O O . LEU A 1 69 ? -11.100 0.145 24.735 1.00 84.81 69 LEU A O 1
ATOM 503 N N . ARG A 1 70 ? -11.258 2.324 25.244 1.00 85.25 70 ARG A N 1
ATOM 504 C CA . ARG A 1 70 ? -10.253 2.302 26.311 1.00 85.25 70 ARG A CA 1
ATOM 505 C C . ARG A 1 70 ? -10.769 1.582 27.557 1.00 85.25 70 ARG A C 1
ATOM 507 O O . ARG A 1 70 ? -10.017 0.841 28.189 1.00 85.25 70 ARG A O 1
ATOM 514 N N . GLY A 1 71 ? -12.049 1.759 27.883 1.00 84.88 71 GLY A N 1
ATOM 515 C CA . GLY A 1 71 ? -12.735 0.989 28.921 1.00 84.88 71 GLY A CA 1
ATOM 516 C C . GLY A 1 71 ? -12.758 -0.508 28.606 1.00 84.88 71 GLY A C 1
ATOM 517 O O . GLY A 1 71 ? -12.392 -1.324 29.453 1.00 84.88 71 GLY A O 1
ATOM 518 N N . GLU A 1 72 ? -13.096 -0.863 27.367 1.00 85.19 72 GLU A N 1
ATOM 519 C CA . GLU A 1 72 ? -13.119 -2.248 26.886 1.00 85.19 72 GLU A CA 1
ATOM 520 C C . GLU A 1 72 ? -11.710 -2.867 26.853 1.00 85.19 72 GLU A C 1
ATOM 522 O O . GLU A 1 72 ? -11.492 -3.992 27.302 1.00 85.19 72 GLU A O 1
ATOM 527 N N . LEU A 1 73 ? -10.713 -2.104 26.389 1.00 86.81 73 LEU A N 1
ATOM 528 C CA . LEU A 1 73 ? -9.310 -2.522 26.347 1.00 86.81 73 LEU A CA 1
ATOM 529 C C . LEU A 1 73 ? -8.775 -2.851 27.746 1.00 86.81 73 LEU A C 1
ATOM 531 O O . LEU A 1 73 ? -8.038 -3.822 27.902 1.00 86.81 73 LEU A O 1
ATOM 535 N N . ASN A 1 74 ? -9.155 -2.064 28.755 1.00 86.31 74 ASN A N 1
ATOM 536 C CA . ASN A 1 74 ? -8.725 -2.271 30.137 1.00 86.31 74 ASN A CA 1
ATOM 537 C C . ASN A 1 74 ? -9.478 -3.399 30.857 1.00 86.31 74 ASN A C 1
ATOM 539 O O . ASN A 1 74 ? -8.940 -3.966 31.806 1.00 86.31 74 ASN A O 1
ATOM 543 N N . SER A 1 75 ? -10.711 -3.708 30.450 1.00 88.06 75 SER A N 1
ATOM 544 C CA . SER A 1 75 ? -11.565 -4.696 31.123 1.00 88.06 75 SER A CA 1
ATOM 545 C C . SER A 1 75 ? -11.488 -6.081 30.481 1.00 88.06 75 SER A C 1
ATOM 547 O O . SER A 1 75 ? -11.207 -7.062 31.169 1.00 88.06 75 SER A O 1
ATOM 549 N N . GLU A 1 76 ? -11.696 -6.164 29.168 1.00 86.88 76 GLU A N 1
ATOM 550 C CA . GLU A 1 76 ? -11.771 -7.419 28.411 1.00 86.88 76 GLU A CA 1
ATOM 551 C C . GLU A 1 76 ? -10.539 -7.671 27.525 1.00 86.88 76 GLU A C 1
ATOM 553 O O . GLU A 1 76 ? -10.301 -8.795 27.070 1.00 86.88 76 GLU A O 1
ATOM 558 N N . GLY A 1 77 ? -9.723 -6.640 27.290 1.00 87.06 77 GLY A N 1
ATOM 559 C CA . GLY A 1 77 ? -8.469 -6.739 26.551 1.00 87.06 77 GLY A CA 1
ATOM 560 C C . GLY A 1 77 ? -8.581 -6.445 25.053 1.00 87.06 77 GLY A C 1
ATOM 561 O O . GLY A 1 77 ? -9.649 -6.216 24.481 1.00 87.06 77 GLY A O 1
ATOM 562 N N . LEU A 1 78 ? -7.425 -6.479 24.381 1.00 84.75 78 LEU A N 1
ATOM 563 C CA . LEU A 1 78 ? -7.245 -5.992 23.004 1.00 84.75 78 LEU A CA 1
ATOM 564 C C . LEU A 1 78 ? -8.138 -6.712 21.983 1.00 84.75 78 LEU A C 1
ATOM 566 O O . LEU A 1 78 ? -8.619 -6.101 21.032 1.00 84.75 78 LEU A O 1
ATOM 570 N N . VAL A 1 79 ? -8.402 -8.005 22.185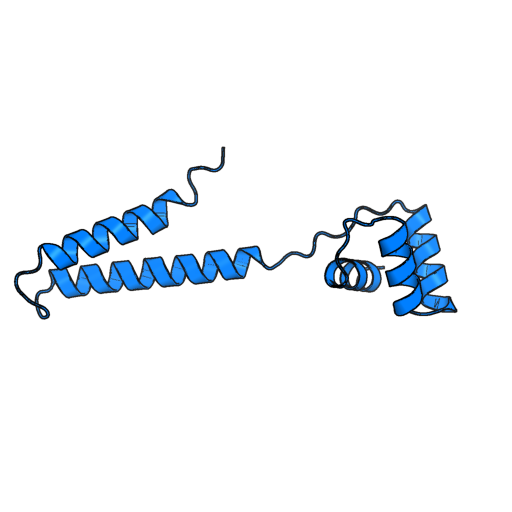 1.00 85.12 79 VAL A N 1
ATOM 571 C CA . VAL A 1 79 ? -9.233 -8.804 21.272 1.00 85.12 79 VAL A CA 1
ATOM 572 C C . VAL A 1 79 ? -10.701 -8.371 21.316 1.00 85.12 79 VAL A C 1
ATOM 574 O O . VAL A 1 79 ? -11.333 -8.318 20.258 1.00 85.12 79 VAL A O 1
ATOM 577 N N . SER A 1 80 ? -11.236 -8.048 22.499 1.00 86.00 80 SER A N 1
ATOM 578 C CA . SER A 1 80 ? -12.629 -7.601 22.626 1.00 86.00 80 SER A CA 1
ATOM 579 C C . SER A 1 80 ? -12.799 -6.194 22.059 1.00 86.00 80 SER A C 1
ATOM 581 O O . SER A 1 80 ? -13.614 -5.993 21.157 1.00 86.00 80 SER A O 1
ATOM 583 N N . ALA A 1 81 ? -11.902 -5.272 22.429 1.00 85.00 81 ALA A N 1
ATOM 584 C CA . ALA A 1 81 ? -11.891 -3.910 21.900 1.00 85.00 81 ALA A CA 1
ATOM 585 C C . ALA A 1 81 ? -11.738 -3.877 20.363 1.00 85.00 81 ALA A C 1
ATOM 587 O O . ALA A 1 81 ? -12.440 -3.140 19.673 1.00 85.00 81 ALA A O 1
ATOM 588 N N . ALA A 1 82 ? -10.896 -4.744 19.781 1.00 84.94 82 ALA A N 1
ATOM 589 C CA . ALA A 1 82 ? -10.756 -4.848 18.324 1.00 84.94 82 ALA A CA 1
ATOM 590 C C . ALA A 1 82 ? -12.013 -5.419 17.652 1.00 84.94 82 ALA A C 1
ATOM 592 O O . ALA A 1 82 ? -12.326 -5.073 16.511 1.00 84.94 82 ALA A O 1
ATOM 593 N N . ARG A 1 83 ? -12.736 -6.313 18.336 1.00 86.00 83 ARG A N 1
ATOM 594 C CA . ARG A 1 83 ? -13.991 -6.881 17.838 1.00 86.00 83 ARG A CA 1
ATOM 595 C C . ARG A 1 83 ? -15.120 -5.858 17.893 1.00 86.00 83 ARG A C 1
ATOM 597 O O . ARG A 1 83 ? -15.906 -5.828 16.951 1.00 86.00 83 ARG A O 1
ATOM 604 N N . GLN A 1 84 ? -15.183 -5.045 18.944 1.00 85.50 84 GLN A N 1
ATOM 605 C CA . GLN A 1 84 ? -16.127 -3.936 19.061 1.00 85.50 84 GLN A CA 1
ATOM 606 C C . GLN A 1 84 ? -15.868 -2.894 17.971 1.00 85.50 84 GLN A C 1
ATOM 608 O O . GLN A 1 84 ? -16.748 -2.649 17.153 1.00 85.50 84 GLN A O 1
ATOM 613 N N . LEU A 1 85 ? -14.618 -2.442 17.828 1.00 84.50 85 LEU A N 1
ATOM 614 C CA . LEU A 1 85 ? -14.221 -1.491 16.788 1.00 84.50 85 LEU A CA 1
ATOM 615 C C . LEU A 1 85 ? -14.586 -1.969 15.371 1.00 84.50 85 LEU A C 1
ATOM 617 O O . LEU A 1 85 ? -15.010 -1.175 14.542 1.00 84.50 85 LEU A O 1
ATOM 621 N N . ARG A 1 86 ? -14.471 -3.273 15.083 1.00 85.38 86 ARG A N 1
ATOM 622 C CA . ARG A 1 86 ? -14.871 -3.851 13.785 1.00 85.38 86 ARG A CA 1
ATOM 623 C C . ARG A 1 86 ? -16.378 -4.054 13.610 1.00 85.38 86 ARG A C 1
ATOM 625 O O . ARG A 1 86 ? -16.816 -4.230 12.476 1.00 85.38 86 ARG A O 1
ATOM 632 N N . ARG A 1 87 ? -17.160 -4.120 14.692 1.00 85.00 87 ARG A N 1
ATOM 633 C CA . ARG A 1 87 ? -18.630 -4.114 14.595 1.00 85.00 87 ARG A CA 1
ATOM 634 C C . ARG A 1 87 ? -19.123 -2.720 14.245 1.00 85.00 87 ARG A C 1
ATOM 636 O O . ARG A 1 87 ? -19.986 -2.604 13.383 1.00 85.00 87 ARG A O 1
ATOM 643 N N . ASP A 1 88 ? -18.544 -1.716 14.891 1.00 84.56 88 ASP A N 1
ATOM 644 C CA . ASP A 1 88 ? -18.936 -0.319 14.725 1.00 84.56 88 ASP A CA 1
ATOM 645 C C . ASP A 1 88 ? -18.396 0.247 13.399 1.00 84.56 88 ASP A C 1
ATOM 647 O O . ASP A 1 88 ? -19.083 1.009 12.724 1.00 84.56 88 ASP A O 1
ATOM 651 N N . HIS A 1 89 ? -17.225 -0.233 12.960 1.00 80.19 89 HIS A N 1
ATOM 652 C CA . HIS A 1 89 ? -16.607 0.097 11.675 1.00 80.19 89 HIS A CA 1
ATOM 653 C C . HIS A 1 89 ? -16.268 -1.165 10.855 1.00 80.19 89 HIS A C 1
ATOM 655 O O . HIS A 1 89 ? -15.134 -1.667 10.908 1.00 80.19 89 HIS A O 1
ATOM 661 N N . PRO A 1 90 ? -17.218 -1.713 10.071 1.00 77.75 90 PRO A N 1
ATOM 662 C CA . PRO A 1 90 ? -17.000 -2.929 9.279 1.00 77.75 90 PRO A CA 1
ATOM 663 C C . PRO A 1 90 ? -15.928 -2.778 8.186 1.00 77.75 90 PRO A C 1
ATOM 665 O O . PRO A 1 90 ? -15.357 -3.775 7.738 1.00 77.75 90 PRO A O 1
ATOM 668 N N . GLU A 1 91 ? -15.628 -1.550 7.768 1.00 77.25 91 GLU A N 1
ATOM 669 C CA . GLU A 1 91 ? -14.576 -1.195 6.812 1.00 77.25 91 GLU A CA 1
ATOM 670 C C . GLU A 1 91 ? -13.151 -1.308 7.377 1.00 77.25 91 GLU A C 1
ATOM 672 O O . GLU A 1 91 ? -12.178 -1.299 6.617 1.00 77.25 91 GLU A O 1
ATOM 677 N N . VAL A 1 92 ? -13.005 -1.438 8.697 1.00 79.31 92 VAL A N 1
ATOM 678 C CA . VAL A 1 92 ? -11.703 -1.442 9.366 1.00 79.31 92 VAL A CA 1
ATOM 679 C C . VAL A 1 92 ? -11.082 -2.834 9.333 1.00 79.31 92 VAL A C 1
ATOM 681 O O . VAL A 1 92 ? -11.636 -3.837 9.798 1.00 79.31 92 VAL A O 1
ATOM 684 N N . THR A 1 93 ? -9.865 -2.900 8.798 1.00 79.12 93 THR A N 1
ATOM 685 C CA . THR A 1 93 ? -9.068 -4.130 8.806 1.00 79.12 93 THR A CA 1
ATOM 686 C C . THR A 1 93 ? -8.531 -4.435 10.207 1.00 79.12 93 THR A C 1
ATOM 688 O O . THR A 1 93 ? -8.327 -3.540 11.023 1.00 79.12 93 THR A O 1
ATOM 691 N N . LEU A 1 94 ? -8.231 -5.707 10.497 1.00 78.75 94 LEU A N 1
ATOM 692 C CA . LEU A 1 94 ? -7.646 -6.112 11.789 1.00 78.75 94 LEU A CA 1
ATOM 693 C C . LEU A 1 94 ? -6.368 -5.335 12.138 1.00 78.75 94 LEU A C 1
ATOM 695 O O . LEU A 1 94 ? -6.150 -4.998 13.299 1.00 78.75 94 LEU A O 1
ATOM 699 N N . THR A 1 95 ? -5.541 -5.033 11.138 1.00 78.50 95 THR A N 1
ATOM 700 C CA . THR A 1 95 ? -4.295 -4.282 11.323 1.00 78.50 95 THR A CA 1
ATOM 701 C C . THR A 1 95 ? -4.567 -2.832 11.716 1.00 78.50 95 THR A C 1
ATOM 703 O O . THR A 1 95 ? -3.932 -2.328 12.637 1.00 78.50 95 THR A O 1
ATOM 706 N N . GLN A 1 96 ? -5.542 -2.179 11.074 1.00 76.44 96 GLN A N 1
ATOM 707 C CA . GLN A 1 96 ? -5.967 -0.822 11.433 1.00 76.44 96 GLN A CA 1
ATOM 708 C C . GLN A 1 96 ? -6.624 -0.778 12.812 1.00 76.44 96 GLN A C 1
ATOM 710 O O . GLN A 1 96 ? -6.342 0.133 13.585 1.00 76.44 96 GLN A O 1
ATOM 715 N N . ALA A 1 97 ? -7.446 -1.776 13.149 1.00 80.44 97 ALA A N 1
ATOM 716 C CA . ALA A 1 97 ? -8.063 -1.874 14.466 1.00 80.44 97 ALA A CA 1
ATOM 717 C C . ALA A 1 97 ? -7.003 -1.988 15.568 1.00 80.44 97 ALA A C 1
ATOM 719 O O . ALA A 1 97 ? -7.029 -1.233 16.535 1.00 80.44 97 ALA A O 1
ATOM 720 N N . LYS A 1 98 ? -6.018 -2.877 15.380 1.00 80.69 98 LYS A N 1
ATOM 721 C CA . LYS A 1 98 ? -4.888 -3.011 16.303 1.00 80.69 98 LYS A CA 1
ATOM 722 C C . LYS A 1 98 ? -4.106 -1.704 16.427 1.00 80.69 98 LYS A C 1
ATOM 724 O O . LYS A 1 98 ? -3.831 -1.286 17.540 1.00 80.69 98 LYS A O 1
ATOM 729 N N . HIS A 1 99 ? -3.768 -1.069 15.305 1.00 80.44 99 HIS A N 1
ATOM 730 C CA . HIS A 1 99 ? -3.023 0.190 15.311 1.00 80.44 99 HIS A CA 1
ATOM 731 C C . HIS A 1 99 ? -3.790 1.304 16.037 1.00 80.44 99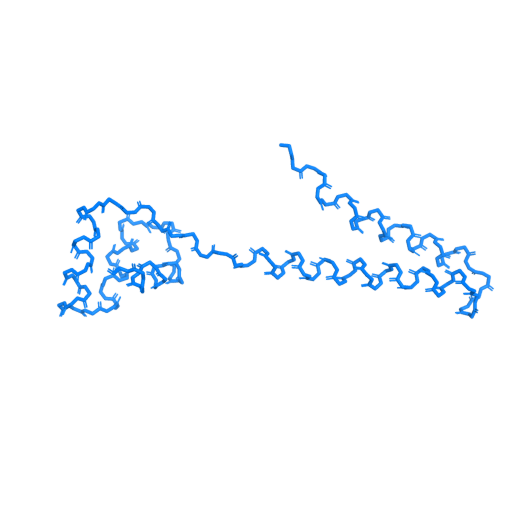 HIS A C 1
ATOM 733 O O . HIS A 1 99 ? -3.207 2.045 16.812 1.00 80.44 99 HIS A O 1
ATOM 739 N N . THR A 1 100 ? -5.107 1.387 15.838 1.00 79.31 100 THR A N 1
ATOM 740 C CA . THR A 1 100 ? -5.959 2.387 16.498 1.00 79.31 100 THR A CA 1
ATOM 741 C C . THR A 1 100 ? -6.010 2.172 18.015 1.00 79.31 100 THR A C 1
ATOM 743 O O . THR A 1 100 ? -5.923 3.137 18.767 1.00 79.31 100 THR A O 1
ATOM 746 N N . LEU A 1 101 ? -6.082 0.915 18.469 1.00 82.62 101 LEU A N 1
ATOM 747 C CA . LEU A 1 101 ? -6.036 0.556 19.893 1.00 82.62 101 LEU A CA 1
ATOM 748 C C . LEU A 1 101 ? -4.670 0.793 20.541 1.00 82.62 101 LEU A C 1
ATOM 750 O O . LEU A 1 101 ? -4.621 1.120 21.717 1.00 82.62 101 LEU A O 1
ATOM 754 N N . ASP A 1 102 ? -3.581 0.644 19.791 1.00 81.00 102 ASP A N 1
ATOM 755 C CA . ASP A 1 102 ? -2.222 0.921 20.280 1.00 81.00 102 ASP A CA 1
ATOM 756 C C . ASP A 1 102 ? -1.969 2.433 20.447 1.00 81.00 102 ASP A C 1
ATOM 758 O O . ASP A 1 102 ? -1.118 2.852 21.225 1.00 81.00 102 ASP A O 1
ATOM 762 N N . THR A 1 103 ? -2.726 3.265 19.721 1.00 77.25 103 THR A N 1
ATOM 763 C CA . THR A 1 103 ? -2.664 4.736 19.796 1.00 77.25 103 THR A CA 1
ATOM 764 C C . THR A 1 103 ? -3.637 5.372 20.804 1.00 77.25 103 THR A C 1
ATOM 766 O O . THR A 1 103 ? -3.683 6.601 20.884 1.00 77.25 103 THR A O 1
ATOM 769 N N . LEU A 1 104 ? -4.430 4.570 21.528 1.00 73.38 104 LEU A N 1
ATOM 770 C CA . LEU A 1 104 ? -5.438 5.000 22.519 1.00 73.38 104 LEU A CA 1
ATOM 771 C C . LEU A 1 104 ? -4.869 5.090 23.947 1.00 73.38 104 LEU A C 1
ATOM 773 O O . LEU A 1 104 ? -5.276 6.017 24.690 1.00 73.38 104 LEU A O 1
#

pLDDT: mean 72.33, std 11.32, range [40.34, 88.06]

Solvent-accessible surface area (backbone atoms only — not comparable to full-atom values): 5892 Å² total; per-residue (Å²): 142,78,73,71,79,62,48,59,46,52,51,37,38,54,52,14,52,51,35,40,72,71,31,98,39,88,85,34,71,49,23,54,54,14,49,55,38,35,51,51,26,51,51,50,50,54,50,53,59,56,58,72,69,69,69,72,67,69,70,92,68,53,73,69,54,50,53,51,41,51,52,34,36,74,74,70,25,65,70,50,27,38,50,50,53,35,68,80,36,73,89,54,48,72,67,31,38,50,53,43,62,77,74,109

Sequence (104 aa):
MTAKLFGAPVALLVIGCLLIAMSDGPSSWRAVVGFVCLALALLGAVLAFAKRRDEPAVVNLTDSEKESLRGELNSEGLVSAARQLRRDHPEVTLTQAKHTLDTL